Protein AF-A2DKH5-F1 (afdb_monomer_lite)

Organism: Trichomonas vaginalis (strain ATCC PRA-98 / G3) (NCBI:txid412133)

Radius of gyration: 11.92 Å; chains: 1; bounding box: 22×28×30 Å

Sequence (68 aa):
MLDHFSKAETTETTMEVFKAIAQNQPVLTDAQLDQYFSAEDAAYLRSQLKQGENGYEFADWVNSLYNQ

Structure (mmCIF, N/CA/C/O backbone):
data_AF-A2DKH5-F1
#
_entry.id   AF-A2DKH5-F1
#
loop_
_atom_site.group_PDB
_atom_site.id
_atom_site.type_symbol
_atom_site.label_atom_id
_atom_site.label_alt_id
_atom_site.label_comp_id
_atom_site.label_asym_id
_atom_site.label_entity_id
_atom_site.label_seq_id
_atom_site.pdbx_PDB_ins_code
_atom_site.Cartn_x
_atom_site.Cartn_y
_atom_site.Cartn_z
_atom_site.occupancy
_atom_site.B_iso_or_equiv
_atom_site.auth_seq_id
_atom_site.auth_comp_id
_atom_site.auth_asym_id
_atom_site.auth_atom_id
_atom_site.pdbx_PDB_model_num
ATOM 1 N N . MET A 1 1 ? 12.178 19.389 -4.946 1.00 52.84 1 MET A N 1
ATOM 2 C CA . MET A 1 1 ? 10.776 19.058 -4.608 1.00 52.84 1 MET A CA 1
ATOM 3 C C . MET A 1 1 ? 10.780 17.819 -3.709 1.00 52.84 1 MET A C 1
ATOM 5 O O . MET A 1 1 ? 10.344 16.757 -4.113 1.00 52.84 1 MET A O 1
ATOM 9 N N . LEU A 1 2 ? 11.369 17.944 -2.515 1.00 52.25 2 LEU A N 1
ATOM 10 C CA . LEU A 1 2 ? 11.447 16.890 -1.487 1.00 52.25 2 LEU A CA 1
ATOM 11 C C . LEU A 1 2 ? 11.467 17.511 -0.068 1.00 52.25 2 LEU A C 1
ATOM 13 O O . LEU A 1 2 ? 11.771 16.840 0.904 1.00 52.25 2 LEU A O 1
ATOM 17 N N . ASP A 1 3 ? 11.107 18.797 0.045 1.00 50.69 3 ASP A N 1
ATOM 18 C CA . ASP A 1 3 ? 11.144 19.602 1.281 1.00 50.69 3 ASP A CA 1
ATOM 19 C C . ASP A 1 3 ? 9.751 19.809 1.908 1.00 50.69 3 ASP A C 1
ATOM 21 O O . ASP A 1 3 ? 9.564 20.672 2.762 1.00 50.69 3 ASP A O 1
ATOM 25 N N . HIS A 1 4 ? 8.737 19.054 1.472 1.00 49.16 4 HIS A N 1
ATOM 26 C 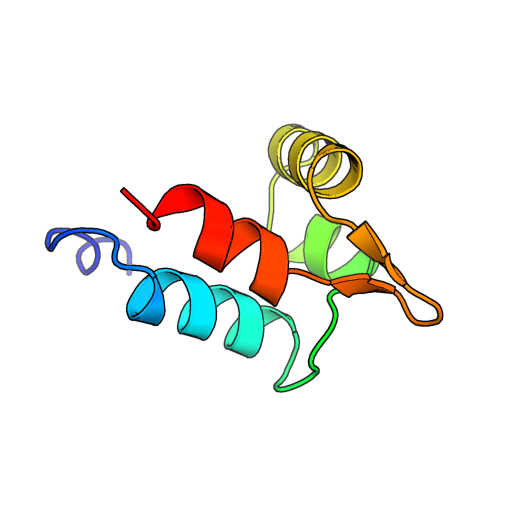CA . HIS A 1 4 ? 7.358 19.222 1.956 1.00 49.16 4 HIS A CA 1
ATOM 27 C C . HIS A 1 4 ? 6.911 18.190 2.999 1.00 49.16 4 HIS A C 1
ATOM 29 O O . HIS A 1 4 ? 5.853 18.371 3.595 1.00 49.16 4 HIS A O 1
ATOM 35 N N . PHE A 1 5 ? 7.707 17.159 3.288 1.00 52.16 5 PHE A N 1
ATOM 36 C CA . PHE A 1 5 ? 7.297 16.061 4.176 1.00 52.16 5 PHE A CA 1
ATOM 37 C C . PHE A 1 5 ? 7.798 16.221 5.625 1.00 52.16 5 PHE A C 1
ATOM 39 O O . PHE A 1 5 ? 8.032 15.247 6.325 1.00 52.16 5 PHE A O 1
ATOM 46 N N . SER A 1 6 ? 7.945 17.463 6.105 1.00 48.81 6 SER A N 1
ATOM 47 C CA . SER A 1 6 ? 8.341 17.772 7.497 1.00 48.81 6 SER A CA 1
ATOM 48 C C . SER A 1 6 ? 7.166 17.884 8.481 1.00 48.81 6 SER A C 1
ATOM 50 O O . SER A 1 6 ? 7.293 18.511 9.533 1.00 48.81 6 SER A O 1
ATOM 52 N N . LYS A 1 7 ? 5.993 17.322 8.181 1.00 48.88 7 LYS A N 1
ATOM 53 C CA . LYS A 1 7 ? 4.852 17.324 9.108 1.00 48.88 7 LYS A CA 1
ATOM 54 C C . LYS A 1 7 ? 4.215 15.951 9.100 1.00 48.88 7 LYS A C 1
ATOM 56 O O . LYS A 1 7 ? 3.734 15.559 8.049 1.00 48.88 7 LYS A O 1
ATOM 61 N N . ALA A 1 8 ? 4.278 15.287 10.260 1.00 56.84 8 ALA A N 1
ATOM 62 C CA . ALA A 1 8 ? 3.615 14.038 10.633 1.00 56.84 8 ALA A CA 1
ATOM 63 C C . ALA A 1 8 ? 2.910 13.351 9.460 1.00 56.84 8 ALA A C 1
ATOM 65 O O . ALA A 1 8 ? 1.835 13.788 9.053 1.00 56.84 8 ALA A O 1
ATOM 66 N N . GLU A 1 9 ? 3.519 12.297 8.919 1.00 63.88 9 GLU A N 1
ATOM 67 C CA . GLU A 1 9 ? 2.799 11.389 8.033 1.00 63.88 9 GLU A CA 1
ATOM 68 C C . GLU A 1 9 ? 1.541 10.952 8.796 1.00 63.88 9 GLU A C 1
ATOM 70 O O . GLU A 1 9 ? 1.628 10.412 9.898 1.00 63.88 9 GLU A O 1
ATOM 75 N N . THR A 1 10 ? 0.374 11.318 8.281 1.00 74.88 10 THR A N 1
ATOM 76 C CA . THR A 1 10 ? -0.923 10.943 8.833 1.00 74.88 10 THR A CA 1
ATOM 77 C C . THR A 1 10 ? -1.590 10.022 7.832 1.00 74.88 10 THR A C 1
ATOM 79 O O . THR A 1 10 ? -1.245 10.018 6.648 1.00 74.88 10 THR A O 1
ATOM 82 N N . THR A 1 11 ? -2.593 9.273 8.284 1.00 81.81 11 THR A N 1
ATOM 83 C CA . THR A 1 11 ? -3.404 8.427 7.403 1.00 81.81 11 THR A CA 1
ATOM 84 C C . THR A 1 11 ? -3.853 9.172 6.154 1.00 81.81 11 THR A C 1
ATOM 86 O O . THR A 1 11 ? -3.764 8.630 5.059 1.00 81.81 11 THR A O 1
ATOM 89 N N . GLU A 1 12 ? -4.294 10.424 6.305 1.00 81.62 12 GLU A N 1
ATOM 90 C CA . GLU A 1 12 ? -4.772 11.251 5.197 1.00 81.62 12 GLU A CA 1
ATOM 91 C C . GLU A 1 12 ? -3.669 11.586 4.193 1.00 81.62 12 GLU A C 1
ATOM 93 O O . GLU A 1 12 ? -3.849 11.325 3.0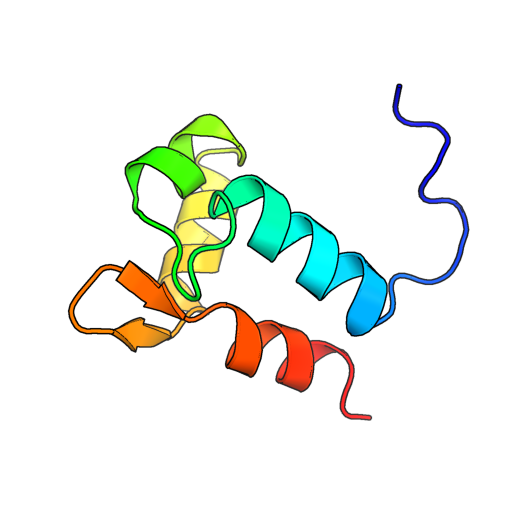06 1.00 81.62 12 GLU A O 1
ATOM 98 N N . THR A 1 13 ? -2.514 12.096 4.634 1.00 85.00 13 THR A N 1
ATOM 99 C CA . THR A 1 13 ? -1.452 12.506 3.700 1.00 85.00 13 THR A CA 1
ATOM 100 C C . THR A 1 13 ? -0.872 11.312 2.949 1.00 85.00 13 THR A C 1
ATOM 102 O O . THR A 1 13 ? -0.664 11.385 1.737 1.00 85.00 13 THR A O 1
ATOM 105 N N . THR A 1 14 ? -0.705 10.178 3.628 1.00 86.69 14 THR A N 1
ATOM 106 C CA . THR A 1 14 ? -0.254 8.931 3.003 1.00 86.69 14 THR A CA 1
ATOM 107 C C . THR A 1 14 ? -1.306 8.384 2.033 1.00 86.69 14 THR A C 1
ATOM 109 O O . THR A 1 14 ? -0.971 8.006 0.909 1.00 86.69 14 THR A O 1
ATOM 112 N N . MET A 1 15 ? -2.593 8.411 2.398 1.00 88.94 15 MET A N 1
ATOM 113 C CA . MET A 1 15 ? -3.692 7.995 1.516 1.00 88.94 15 MET A CA 1
ATOM 114 C C . MET A 1 15 ? -3.763 8.849 0.246 1.00 88.94 15 MET A C 1
ATOM 116 O O . MET A 1 15 ? -3.956 8.313 -0.846 1.00 88.94 15 MET A O 1
ATOM 120 N N . GLU A 1 16 ? -3.599 10.168 0.366 1.00 88.75 16 GLU A N 1
ATOM 121 C CA . GLU A 1 16 ? -3.616 11.084 -0.777 1.00 88.75 16 GLU A CA 1
ATOM 122 C C . GLU A 1 16 ? -2.468 10.808 -1.752 1.00 88.75 16 GLU A C 1
ATOM 124 O O . GLU A 1 16 ? -2.689 10.807 -2.965 1.00 88.75 16 GLU A O 1
ATOM 129 N N . VAL A 1 17 ? -1.272 10.494 -1.246 1.00 88.44 17 VAL A N 1
ATOM 130 C CA . VAL A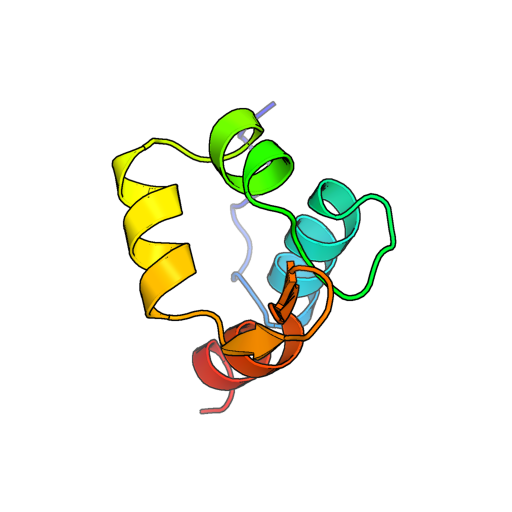 1 17 ? -0.125 10.112 -2.083 1.00 88.44 17 VAL A CA 1
ATOM 131 C C . VAL A 1 17 ? -0.425 8.835 -2.864 1.00 88.44 17 VAL A C 1
ATOM 133 O O . VAL A 1 17 ? -0.293 8.823 -4.090 1.00 88.44 17 VAL A O 1
ATOM 136 N N . PHE A 1 18 ? -0.889 7.777 -2.196 1.00 89.12 18 PHE A N 1
ATOM 137 C CA . PHE A 1 18 ? -1.220 6.529 -2.884 1.00 89.12 18 PHE A CA 1
ATOM 138 C C . PHE A 1 18 ? -2.353 6.706 -3.896 1.00 89.12 18 PHE A C 1
ATOM 140 O O . PHE A 1 18 ? -2.273 6.174 -5.001 1.00 89.12 18 PHE A O 1
ATOM 147 N N . LYS A 1 19 ? -3.366 7.517 -3.579 1.00 90.19 19 LYS A N 1
ATOM 148 C CA . LYS A 1 19 ? -4.459 7.837 -4.504 1.00 90.19 19 LYS A CA 1
ATOM 149 C C . LYS A 1 19 ? -3.983 8.628 -5.725 1.00 90.19 19 LYS A C 1
ATOM 151 O O . LYS A 1 19 ? -4.463 8.381 -6.832 1.00 90.19 19 LYS A O 1
ATOM 156 N N . ALA A 1 20 ? -3.031 9.544 -5.550 1.00 90.25 20 ALA A N 1
ATOM 157 C CA . ALA A 1 20 ? -2.416 10.272 -6.655 1.00 90.25 20 ALA A CA 1
ATOM 158 C C . ALA A 1 20 ? -1.628 9.327 -7.579 1.00 90.25 20 ALA A C 1
ATOM 160 O O . ALA A 1 20 ? -1.791 9.389 -8.798 1.00 90.25 20 ALA A O 1
ATOM 161 N N . ILE A 1 21 ? -0.848 8.401 -7.011 1.00 89.50 21 ILE A N 1
ATOM 162 C CA . ILE A 1 21 ? -0.107 7.371 -7.762 1.00 89.50 21 ILE A CA 1
ATOM 163 C C . ILE A 1 21 ? -1.072 6.430 -8.496 1.00 89.50 21 ILE A C 1
ATOM 165 O O . ILE A 1 21 ? -0.886 6.119 -9.676 1.00 89.50 21 ILE A O 1
ATOM 169 N N . ALA A 1 22 ? -2.157 6.040 -7.826 1.00 90.06 22 ALA A N 1
ATOM 170 C CA . ALA A 1 22 ? -3.231 5.228 -8.382 1.00 90.06 22 ALA A CA 1
ATOM 171 C C . ALA A 1 22 ? -4.065 5.964 -9.449 1.00 90.06 22 ALA A C 1
ATOM 173 O O . ALA A 1 22 ? -4.984 5.376 -10.009 1.00 90.06 22 ALA A O 1
ATOM 174 N N . GLN A 1 23 ? -3.772 7.233 -9.762 1.00 88.56 23 GLN A N 1
ATOM 175 C CA . GLN A 1 23 ? -4.547 8.056 -10.698 1.00 88.56 23 GLN A CA 1
ATOM 176 C C . GLN A 1 23 ? -6.040 8.104 -10.327 1.00 88.56 23 GLN A C 1
ATOM 178 O O . GLN A 1 23 ? -6.921 7.885 -11.160 1.00 88.56 23 GLN A O 1
ATOM 183 N N . ASN A 1 24 ? -6.330 8.370 -9.049 1.00 86.00 24 ASN A N 1
ATOM 184 C CA . ASN A 1 24 ? -7.673 8.353 -8.459 1.00 86.00 24 ASN A CA 1
ATOM 185 C C . ASN A 1 24 ? -8.386 6.988 -8.471 1.00 86.00 24 ASN A C 1
ATOM 187 O O . ASN A 1 24 ? -9.576 6.932 -8.152 1.00 86.00 24 ASN A O 1
ATOM 191 N N . GLN A 1 25 ? -7.689 5.892 -8.778 1.00 87.62 25 GLN A N 1
ATOM 192 C CA . GLN A 1 25 ? -8.224 4.544 -8.599 1.00 87.62 25 GLN A CA 1
ATOM 193 C C . GLN A 1 25 ? -8.124 4.097 -7.131 1.00 87.62 25 GLN A C 1
ATOM 195 O O . GLN A 1 25 ? -7.232 4.538 -6.403 1.00 87.62 25 GLN A O 1
ATOM 200 N N . PRO A 1 26 ? -9.023 3.207 -6.676 1.00 87.19 26 PRO A N 1
ATOM 201 C CA . PRO A 1 26 ? -8.973 2.639 -5.327 1.00 87.19 26 PRO A CA 1
ATOM 202 C C . PRO A 1 26 ? -7.903 1.543 -5.160 1.00 87.19 26 PRO A C 1
ATOM 204 O O . PRO A 1 26 ? -7.730 1.020 -4.063 1.00 87.19 26 PRO A O 1
ATOM 207 N N . VAL A 1 27 ? -7.204 1.179 -6.239 1.00 91.00 27 VAL A N 1
ATOM 208 C CA . VAL A 1 27 ? -6.183 0.126 -6.271 1.00 91.00 27 VAL A CA 1
ATOM 209 C C . VAL A 1 27 ? -4.949 0.594 -7.034 1.00 91.00 27 VAL A C 1
ATOM 211 O O . VAL A 1 27 ? -5.051 1.416 -7.944 1.00 91.00 27 VAL A O 1
ATOM 214 N N . LEU A 1 28 ? -3.790 0.047 -6.678 1.00 91.62 28 LEU A N 1
ATOM 215 C CA . LEU A 1 28 ? -2.532 0.231 -7.398 1.00 91.62 28 LEU A CA 1
ATOM 216 C C . LEU A 1 28 ? -2.262 -0.963 -8.301 1.00 91.62 28 LEU A C 1
ATOM 218 O O . LEU A 1 28 ? -2.463 -2.110 -7.918 1.00 91.62 28 LEU A O 1
ATOM 222 N N . THR A 1 29 ? -1.745 -0.702 -9.487 1.00 91.88 29 THR A N 1
ATOM 223 C CA . THR A 1 29 ? -1.249 -1.745 -10.387 1.00 91.88 29 THR A CA 1
ATOM 224 C C . THR A 1 29 ? 0.238 -1.990 -10.156 1.00 91.88 29 THR A C 1
ATOM 226 O O . THR A 1 29 ? 0.957 -1.108 -9.682 1.00 91.88 29 THR A O 1
ATOM 229 N N . ASP A 1 30 ? 0.735 -3.160 -10.557 1.00 88.88 30 ASP A N 1
ATOM 230 C CA . ASP A 1 30 ? 2.173 -3.453 -10.538 1.00 88.88 30 ASP A CA 1
ATOM 231 C C . ASP A 1 30 ? 3.004 -2.419 -11.292 1.00 88.88 30 ASP A C 1
ATOM 233 O O . ASP A 1 30 ? 4.084 -2.059 -10.835 1.00 88.88 30 ASP A O 1
ATOM 237 N N . ALA A 1 31 ? 2.487 -1.923 -12.419 1.00 89.88 31 ALA A N 1
ATOM 238 C CA . ALA A 1 31 ? 3.155 -0.902 -13.214 1.00 89.88 31 ALA A CA 1
ATOM 239 C C . ALA A 1 31 ? 3.295 0.416 -12.439 1.00 89.88 31 ALA A C 1
ATOM 241 O O . ALA A 1 31 ? 4.342 1.050 -12.491 1.00 89.88 31 ALA A O 1
ATOM 242 N N . GLN A 1 32 ? 2.266 0.816 -11.686 1.00 90.62 32 GLN A N 1
ATOM 243 C CA . GLN A 1 32 ? 2.330 2.007 -10.835 1.00 90.62 32 GLN A CA 1
ATOM 244 C C . GLN A 1 32 ? 3.282 1.807 -9.655 1.00 90.62 32 GLN A C 1
ATOM 246 O O . GLN A 1 32 ? 4.014 2.730 -9.309 1.00 90.62 32 GLN A O 1
ATOM 251 N N . LEU A 1 33 ? 3.307 0.614 -9.060 1.00 89.44 33 LEU A N 1
ATOM 252 C CA . LEU A 1 33 ? 4.249 0.309 -7.986 1.00 89.44 33 LEU A CA 1
ATOM 253 C C . LEU A 1 33 ? 5.698 0.393 -8.483 1.00 89.44 33 LEU A C 1
ATOM 255 O O . LEU A 1 33 ? 6.506 1.071 -7.866 1.00 89.44 33 LEU A O 1
ATOM 259 N N . ASP A 1 34 ? 6.006 -0.216 -9.625 1.00 90.56 34 ASP A N 1
ATOM 260 C CA . ASP A 1 34 ? 7.358 -0.219 -10.204 1.00 90.56 34 ASP A CA 1
ATOM 261 C C . ASP A 1 34 ? 7.788 1.160 -10.741 1.00 90.56 34 ASP A C 1
ATOM 263 O O . ASP A 1 34 ? 8.962 1.515 -10.713 1.00 90.56 34 ASP A O 1
ATOM 267 N N . GLN A 1 35 ? 6.832 1.971 -11.209 1.00 90.31 35 GLN A N 1
ATOM 268 C CA . GLN A 1 35 ? 7.105 3.307 -11.743 1.00 90.31 35 GLN A CA 1
ATOM 269 C C . GLN A 1 35 ? 7.376 4.351 -10.650 1.00 90.31 35 GLN A C 1
ATOM 271 O O . GLN A 1 35 ? 8.151 5.282 -10.877 1.00 90.31 35 GLN A O 1
ATOM 276 N N . TYR A 1 36 ? 6.699 4.250 -9.503 1.00 88.06 36 TY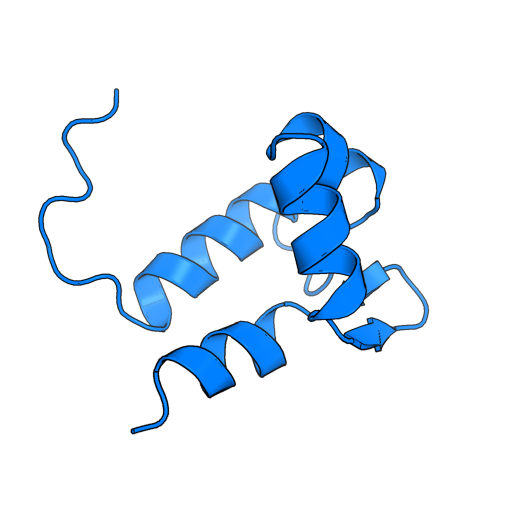R A N 1
ATOM 277 C CA . TYR A 1 36 ? 6.747 5.270 -8.449 1.00 88.06 36 TYR A CA 1
ATOM 278 C C . TYR A 1 36 ? 7.546 4.847 -7.212 1.00 88.06 36 TYR A C 1
ATOM 280 O O . TYR A 1 36 ? 7.953 5.720 -6.446 1.00 88.06 36 TYR A O 1
ATOM 288 N N . PHE A 1 37 ? 7.793 3.550 -7.019 1.00 88.00 37 PHE A N 1
ATOM 289 C CA . PHE A 1 37 ? 8.555 3.013 -5.894 1.00 88.00 37 PHE A CA 1
ATOM 290 C C . PHE A 1 37 ? 9.775 2.231 -6.384 1.00 88.00 37 PHE A C 1
ATOM 292 O O . PHE A 1 37 ? 9.799 1.703 -7.494 1.00 88.00 37 PHE A O 1
ATOM 299 N N . SER A 1 38 ? 10.802 2.135 -5.540 1.00 90.62 38 SER A N 1
ATOM 300 C CA . SER A 1 38 ? 11.970 1.295 -5.820 1.00 90.62 38 SER A CA 1
ATOM 301 C C . SER A 1 38 ? 11.572 -0.182 -5.849 1.00 90.62 38 SER A C 1
ATOM 303 O O . SER A 1 38 ? 10.595 -0.574 -5.217 1.00 90.62 38 SER A O 1
ATOM 305 N N . ALA A 1 39 ? 12.365 -1.038 -6.500 1.00 88.88 39 ALA A N 1
ATOM 306 C CA . ALA A 1 39 ? 12.072 -2.475 -6.576 1.00 88.88 39 ALA A CA 1
ATOM 307 C C . ALA A 1 39 ? 11.890 -3.137 -5.191 1.00 88.88 39 ALA A C 1
ATOM 309 O O . ALA A 1 39 ? 11.042 -4.015 -5.029 1.00 88.88 39 ALA A O 1
ATOM 310 N N . GLU A 1 40 ? 12.663 -2.697 -4.195 1.00 89.31 40 GLU A N 1
ATOM 311 C CA . GLU A 1 40 ? 12.571 -3.170 -2.808 1.00 89.31 40 GLU A CA 1
ATOM 312 C C . GLU A 1 40 ? 11.256 -2.735 -2.145 1.00 89.31 40 GLU A C 1
ATOM 314 O O . GLU A 1 40 ? 10.523 -3.573 -1.616 1.00 89.31 40 GLU A O 1
ATOM 319 N N . ASP A 1 41 ? 10.914 -1.449 -2.249 1.00 88.62 41 ASP A N 1
ATOM 320 C CA . ASP A 1 41 ? 9.672 -0.882 -1.714 1.00 88.62 41 ASP A CA 1
ATOM 321 C C . ASP A 1 41 ? 8.439 -1.483 -2.399 1.00 88.62 41 ASP A C 1
ATOM 323 O O . ASP A 1 41 ? 7.474 -1.860 -1.740 1.00 88.62 41 ASP A O 1
ATOM 327 N N . ALA A 1 42 ? 8.480 -1.647 -3.722 1.00 89.75 42 ALA A N 1
ATOM 328 C CA . ALA A 1 42 ? 7.415 -2.272 -4.494 1.00 89.75 42 ALA A CA 1
ATOM 329 C C . ALA A 1 42 ? 7.211 -3.736 -4.079 1.00 89.75 42 ALA A C 1
ATOM 331 O O . ALA A 1 42 ? 6.075 -4.173 -3.911 1.00 89.75 42 ALA A O 1
ATOM 332 N N . ALA A 1 43 ? 8.287 -4.503 -3.868 1.00 90.56 43 ALA A N 1
ATOM 333 C CA . ALA A 1 43 ? 8.191 -5.877 -3.374 1.00 90.56 43 ALA A CA 1
ATOM 334 C C . ALA A 1 43 ? 7.609 -5.942 -1.954 1.00 90.56 43 ALA A C 1
ATOM 336 O O . ALA A 1 43 ? 6.775 -6.804 -1.667 1.00 90.56 43 ALA A O 1
ATOM 337 N N . TYR A 1 44 ? 8.004 -5.013 -1.084 1.00 90.19 44 TYR A N 1
ATOM 338 C CA . TYR A 1 44 ? 7.444 -4.895 0.256 1.00 90.19 44 TYR A CA 1
ATOM 339 C C . TYR A 1 44 ?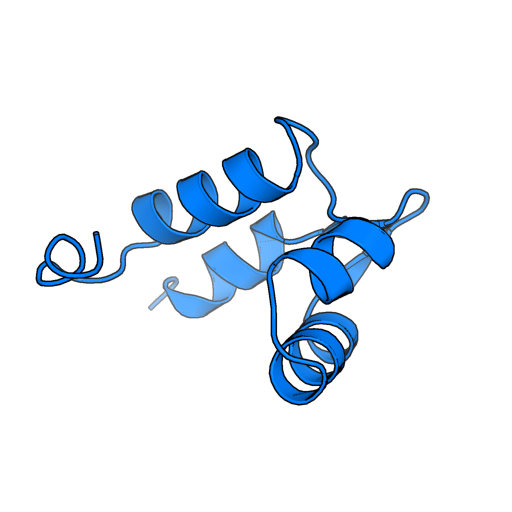 5.948 -4.561 0.213 1.00 90.19 44 TYR A C 1
ATOM 341 O O . TYR A 1 44 ? 5.141 -5.271 0.813 1.00 90.19 44 TYR A O 1
ATOM 349 N N . LEU A 1 45 ? 5.558 -3.550 -0.567 1.00 89.00 45 LEU A N 1
ATOM 350 C CA . LEU A 1 45 ? 4.164 -3.151 -0.753 1.00 89.00 45 LEU A CA 1
ATOM 351 C C . LEU A 1 45 ? 3.330 -4.296 -1.330 1.00 89.00 45 LEU A C 1
ATOM 353 O O . LEU A 1 45 ? 2.266 -4.578 -0.804 1.00 89.00 45 LEU A O 1
ATOM 357 N N . ARG A 1 46 ? 3.818 -5.042 -2.324 1.00 90.19 46 ARG A N 1
ATOM 358 C CA . ARG A 1 46 ? 3.113 -6.227 -2.857 1.00 90.19 46 ARG A CA 1
ATOM 359 C C . ARG A 1 46 ? 2.845 -7.306 -1.801 1.00 90.19 46 ARG A C 1
ATOM 361 O O . ARG A 1 46 ? 1.880 -8.048 -1.936 1.00 90.19 46 ARG A O 1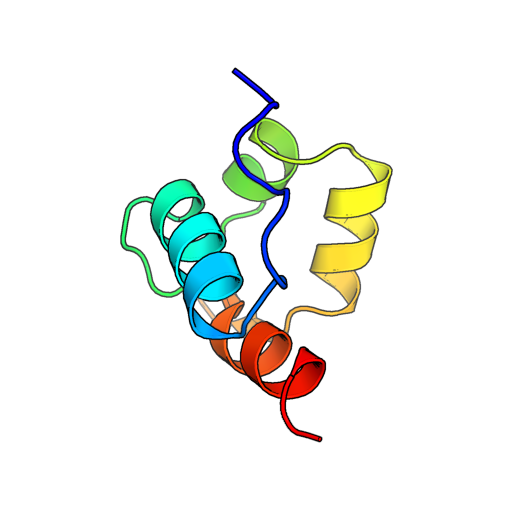
ATOM 368 N N . SER A 1 47 ? 3.705 -7.415 -0.788 1.00 90.75 47 SER A N 1
ATOM 369 C CA . SER A 1 47 ? 3.565 -8.379 0.313 1.00 90.75 47 SER A CA 1
ATOM 370 C C . SER A 1 47 ? 2.614 -7.887 1.410 1.00 90.75 47 SER A C 1
ATOM 372 O O . SER A 1 47 ? 1.943 -8.685 2.060 1.00 90.75 47 SER A O 1
ATOM 374 N N . GLN A 1 48 ? 2.553 -6.571 1.623 1.00 90.56 48 GLN A N 1
ATOM 375 C CA . GLN A 1 48 ? 1.718 -5.947 2.650 1.00 90.56 48 GLN A CA 1
ATOM 376 C C . GLN A 1 48 ? 0.306 -5.610 2.160 1.00 90.56 48 GLN A C 1
ATOM 378 O O . GLN A 1 48 ? -0.663 -5.737 2.906 1.00 90.56 48 GLN A O 1
ATOM 383 N N . LEU A 1 49 ? 0.192 -5.142 0.918 1.00 90.25 49 LEU A N 1
ATOM 384 C CA . LEU A 1 49 ? -1.062 -4.723 0.321 1.00 90.25 49 LEU A CA 1
ATOM 385 C C . LEU A 1 49 ? -1.902 -5.937 -0.046 1.00 90.25 49 LEU A C 1
ATOM 387 O O . LEU A 1 49 ? -1.422 -6.932 -0.591 1.00 90.25 49 LEU A O 1
ATOM 391 N N . LYS A 1 50 ? -3.203 -5.817 0.187 1.00 90.06 50 LYS A N 1
ATOM 392 C CA . LYS A 1 50 ? -4.142 -6.859 -0.190 1.00 90.06 50 LYS A CA 1
ATOM 393 C C . LYS A 1 50 ? -4.321 -6.862 -1.705 1.00 90.06 50 LYS A C 1
ATOM 395 O O . LYS A 1 50 ? -4.732 -5.863 -2.292 1.00 90.06 50 LYS A O 1
ATOM 400 N N . GLN A 1 51 ? -4.029 -7.994 -2.336 1.00 89.81 51 GLN A N 1
ATOM 401 C CA . GLN A 1 51 ? -4.299 -8.182 -3.756 1.00 89.81 51 GLN A CA 1
ATOM 402 C C . GLN A 1 51 ? -5.808 -8.367 -3.971 1.00 89.81 51 GLN A C 1
ATOM 404 O O . GLN A 1 51 ? -6.396 -9.361 -3.543 1.00 89.81 51 GLN A O 1
ATOM 409 N N . GLY A 1 52 ? -6.431 -7.382 -4.609 1.00 84.00 52 GLY A N 1
ATOM 410 C CA . GLY A 1 52 ? -7.802 -7.418 -5.095 1.00 84.00 52 GLY A CA 1
ATOM 411 C C . GLY A 1 52 ? -7.885 -7.860 -6.558 1.00 84.00 52 GLY A C 1
ATOM 412 O O . GLY A 1 52 ? -6.893 -8.202 -7.197 1.00 84.00 52 GLY A O 1
ATOM 413 N N . GLU A 1 53 ? -9.096 -7.820 -7.110 1.00 79.88 53 GLU A N 1
ATOM 414 C CA . GLU A 1 53 ? -9.389 -8.312 -8.465 1.00 79.88 53 GLU A CA 1
ATOM 415 C C . GLU A 1 53 ? -8.666 -7.526 -9.576 1.00 79.88 53 GLU A C 1
ATOM 417 O O . GLU A 1 53 ? -8.333 -8.085 -10.615 1.00 79.88 53 GLU A O 1
ATOM 422 N N . ASN A 1 54 ? -8.386 -6.239 -9.342 1.00 82.69 54 ASN A N 1
ATOM 423 C CA . ASN A 1 54 ? -7.832 -5.319 -10.344 1.00 82.69 54 ASN A CA 1
ATOM 424 C C . ASN A 1 54 ? -6.485 -4.691 -9.933 1.00 82.69 54 ASN A C 1
ATOM 426 O O . ASN A 1 54 ? -6.004 -3.778 -10.603 1.00 82.69 54 ASN A O 1
ATOM 430 N N . GLY A 1 55 ? -5.883 -5.138 -8.827 1.00 88.81 55 GLY A N 1
ATOM 431 C CA . GLY A 1 55 ? -4.642 -4.567 -8.298 1.00 88.81 55 GLY A CA 1
ATOM 432 C C . GLY A 1 55 ? -4.532 -4.684 -6.781 1.00 88.81 55 GLY A C 1
ATOM 433 O O . GLY A 1 55 ? -5.201 -5.503 -6.164 1.00 88.81 55 GLY A O 1
ATOM 434 N N . TYR A 1 56 ? -3.698 -3.848 -6.177 1.00 93.00 56 TYR A N 1
ATOM 435 C CA . TYR A 1 56 ? -3.395 -3.836 -4.752 1.00 93.00 56 TYR A CA 1
ATOM 436 C C . TYR A 1 56 ? -4.187 -2.747 -4.025 1.00 93.00 56 TYR A C 1
ATOM 438 O O . TYR A 1 56 ? -4.065 -1.559 -4.332 1.00 93.00 56 TYR A O 1
ATOM 446 N N . GLU A 1 57 ? -4.997 -3.146 -3.050 1.00 92.25 57 GLU A N 1
ATOM 447 C CA . GLU A 1 57 ? -5.775 -2.246 -2.202 1.00 92.25 57 GLU A CA 1
ATOM 448 C C . GLU A 1 57 ? -4.849 -1.589 -1.167 1.00 92.25 57 GLU A C 1
ATOM 450 O O . GLU A 1 57 ? -4.369 -2.241 -0.241 1.00 92.25 57 GLU A O 1
ATOM 455 N N . PHE A 1 58 ? -4.598 -0.286 -1.313 1.00 90.38 58 PHE A N 1
ATOM 456 C CA . PHE A 1 58 ? -3.730 0.468 -0.399 1.00 90.38 58 PHE A CA 1
ATOM 457 C C . PHE A 1 58 ? -4.473 1.074 0.791 1.00 90.38 58 PHE A C 1
ATOM 459 O O . PHE A 1 58 ? -3.858 1.354 1.816 1.00 90.38 58 PHE A O 1
ATOM 466 N N . ALA A 1 59 ? -5.790 1.265 0.684 1.00 88.44 59 ALA A N 1
ATOM 467 C CA . ALA A 1 59 ? -6.553 1.972 1.704 1.00 88.44 59 ALA A CA 1
ATOM 468 C C . ALA A 1 59 ? -6.544 1.249 3.061 1.00 88.44 59 ALA A C 1
ATOM 470 O O . ALA A 1 59 ? -6.329 1.881 4.092 1.00 88.44 59 ALA A O 1
ATOM 471 N N . ASP A 1 60 ? -6.749 -0.068 3.065 1.00 87.56 60 ASP A N 1
ATOM 472 C CA . ASP A 1 60 ? -6.771 -0.879 4.289 1.00 87.56 60 ASP A CA 1
ATOM 473 C C . ASP A 1 60 ? -5.406 -0.867 4.996 1.00 87.56 60 ASP A C 1
ATOM 475 O O . ASP A 1 60 ? -5.312 -0.604 6.194 1.00 87.56 60 ASP A O 1
ATOM 479 N N . TRP A 1 61 ? -4.331 -1.012 4.216 1.00 88.75 61 TRP A N 1
ATOM 480 C CA . TRP A 1 61 ? -2.966 -0.974 4.727 1.00 88.75 61 TRP A CA 1
ATOM 481 C C . TRP A 1 61 ? -2.600 0.389 5.316 1.00 88.75 61 TRP A C 1
ATOM 483 O O . TRP A 1 61 ? -2.117 0.456 6.444 1.00 88.75 61 TRP A O 1
ATOM 493 N N . VAL A 1 62 ? -2.890 1.485 4.604 1.00 88.19 62 VAL A N 1
ATOM 494 C CA . VAL A 1 62 ? -2.631 2.843 5.108 1.00 88.19 62 VAL A CA 1
ATOM 495 C C . VAL A 1 62 ? -3.398 3.087 6.405 1.00 88.19 62 VAL A C 1
ATOM 497 O O . VAL A 1 62 ? -2.817 3.590 7.360 1.00 88.19 62 VAL A O 1
ATOM 500 N N . ASN A 1 63 ? -4.666 2.677 6.495 1.00 87.62 63 ASN A N 1
ATOM 501 C CA . ASN A 1 63 ? -5.411 2.770 7.752 1.00 87.62 63 ASN A CA 1
ATOM 502 C C . ASN A 1 63 ? -4.742 1.957 8.872 1.00 87.62 63 ASN A C 1
ATOM 504 O O . ASN A 1 63 ? -4.601 2.466 9.981 1.00 87.62 63 ASN A O 1
ATOM 508 N N . SER A 1 64 ? -4.256 0.746 8.589 1.00 87.06 64 SER A N 1
ATOM 509 C CA . SER A 1 64 ? -3.559 -0.088 9.576 1.00 87.06 64 SER A CA 1
ATOM 510 C C . SER A 1 64 ? -2.259 0.527 10.113 1.00 87.06 64 SER A C 1
ATOM 512 O O . SER A 1 64 ? -1.871 0.191 11.230 1.00 87.06 64 SER A O 1
ATOM 514 N N . LEU A 1 65 ? -1.574 1.393 9.360 1.00 83.56 65 LEU A N 1
ATOM 515 C CA . LEU A 1 65 ? -0.323 2.025 9.809 1.00 83.56 65 LEU A CA 1
ATOM 516 C C . LEU A 1 65 ? -0.546 3.073 10.905 1.00 83.56 65 LEU A C 1
ATOM 518 O O . LEU A 1 65 ? 0.305 3.251 11.775 1.00 83.56 65 LEU A O 1
ATOM 522 N N . TYR A 1 66 ? -1.680 3.769 10.854 1.00 79.25 66 TYR A N 1
ATOM 523 C CA . TYR A 1 66 ? -1.961 4.928 11.705 1.00 79.25 66 TYR A CA 1
ATOM 524 C C . TYR A 1 66 ? -3.091 4.696 12.707 1.00 79.25 66 TYR A C 1
ATOM 526 O O . TYR A 1 66 ? -3.336 5.553 13.555 1.00 79.25 66 TYR A O 1
ATOM 534 N N . ASN A 1 67 ? -3.781 3.559 12.628 1.00 68.19 67 ASN A N 1
ATOM 535 C CA . ASN A 1 67 ? -4.785 3.155 13.602 1.00 68.19 67 ASN A CA 1
ATOM 536 C C . ASN A 1 67 ? -4.099 2.662 14.894 1.00 68.19 67 ASN A C 1
ATOM 538 O O . ASN A 1 67 ? -4.008 1.457 15.136 1.00 68.19 67 ASN A O 1
ATOM 542 N N . GLN A 1 68 ? -3.572 3.617 15.670 1.00 53.47 68 GLN A N 1
ATOM 543 C CA . GLN A 1 68 ? -3.103 3.468 17.056 1.00 53.47 68 GLN A CA 1
ATOM 544 C C . GLN A 1 68 ? -4.267 3.638 18.034 1.00 53.47 68 GLN A C 1
ATOM 546 O O . GLN A 1 68 ? -4.995 4.650 17.909 1.00 53.47 68 GLN A O 1
#

Foldseek 3Di:
DPPPPPDDPALVVVVVVVCVLCVNDQADALVSLVVPHPPVSSVVQVVQFDQDPHHTGCNVSSCVVHVD

Secondary structure (DSSP, 8-state):
------S---HHHHHHHHHHHTTT-SEE-HHHHHHHS-HHHHHHHHHHSEEETTEEEHHHHHHHHH--

pLDDT: mean 82.68, std 13.08, range [48.81, 93.0]